Protein AF-A0A2X1PN54-F1 (afdb_monomer)

Foldseek 3Di:
DPDDDDDADPPGADEDEDAPPPCLVVVVCLLLVNDDPPDDHDDPFRDDDPDTLVPDDPVVSQLCCLQAEDEDDPCVPVVDDPVDDPVVVVVVSVVSSCPDPDPPDDDRHYRYHDYDYDD

Secondary structure (DSSP, 8-state):
---------TT---EE--STTSSHHHHHHHHTT-PPTT-----S--EETTEETTTS-HHHHHHHHHHT-----S-GGGG--TTS-HHHHHHHHHHHH-S---TT---------EEPPP-

Nearest PDB structures (foldseek):
  8wd9-assembly1_D  TM=8.994E-01  e=2.757E-04  Mycobacterium tuberculosis H37Rv
  4fwi-assembly1_B  TM=8.667E-01  e=4.413E-04  Caldanaerobacter subterraneus subsp. tengcongensis MB4
  8wda-assembly1_D  TM=8.334E-01  e=5.775E-04  Mycobacterium tuberculosis H37Rv
  7z16-assembly1_J  TM=8.033E-01  e=2.898E-03  Escherichia coli
  7z15-assembly1_K  TM=6.479E-01  e=3.662E-01  Escherichia coli

Mean predicted aligned error: 10.56 Å

pLDDT: mean 70.37, std 14.78, range [30.36, 84.94]

Organism: Haemophilus influenzae (NCBI:txid727)

Sequence (119 aa):
MDRISYQVAQGEVLGIVGESGSGKSVSSLAIMGLIDHPGRVSAESLQFENTDLLTLESKAKRQLIGADVAMIFQDPMTSLNPAYTVGFQIMEALKNSRGRHKKGEKRPHFRAFKIGRYS

Radius of gyration: 15.75 Å; Cα contacts (8 Å, |Δi|>4): 86; chains: 1; bounding box: 43×32×39 Å

Solvent-accessible surface area (backbone atoms only — not comparable to full-atom values): 8077 Å² total; per-residue (Å²): 137,83,90,84,87,85,87,79,61,92,95,59,76,66,75,56,79,58,59,86,88,71,44,66,67,58,55,54,31,45,76,70,69,65,57,59,84,92,57,81,83,84,74,98,74,52,70,57,89,97,39,60,61,80,78,47,54,72,68,60,48,52,48,47,40,44,51,45,44,57,85,73,65,96,61,64,68,82,75,55,61,87,92,52,55,69,68,57,56,53,50,52,52,52,57,69,25,54,77,69,73,57,96,83,64,75,79,70,66,73,54,70,64,54,78,57,85,57,136

Structure (mmCIF, N/CA/C/O backbone):
data_AF-A0A2X1PN54-F1
#
_entry.id   AF-A0A2X1PN54-F1
#
loop_
_atom_site.group_PDB
_atom_site.id
_atom_site.type_symbol
_atom_site.label_atom_id
_atom_site.label_alt_id
_atom_site.label_comp_id
_atom_site.label_asym_id
_atom_site.label_entity_id
_atom_site.label_seq_id
_atom_site.pdbx_PDB_ins_code
_atom_site.Cartn_x
_atom_site.Cartn_y
_atom_site.Cartn_z
_atom_site.occupancy
_atom_site.B_iso_or_equiv
_atom_site.auth_seq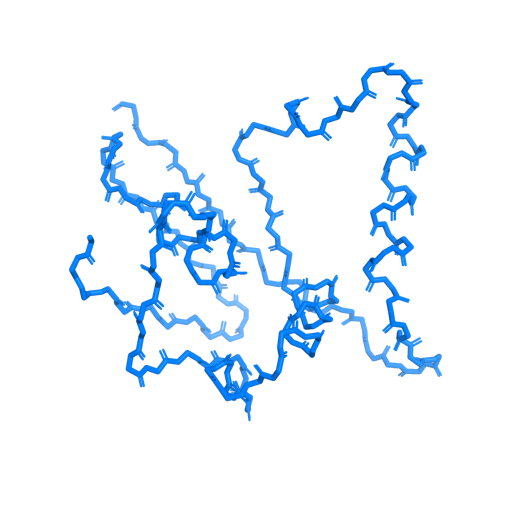_id
_atom_site.auth_comp_id
_atom_site.auth_asym_id
_atom_site.auth_atom_id
_atom_site.pdbx_PDB_model_num
ATOM 1 N N . MET A 1 1 ? 13.357 -1.944 -10.316 1.00 60.03 1 MET A N 1
ATOM 2 C CA . MET A 1 1 ? 12.713 -3.228 -9.975 1.00 60.03 1 MET A CA 1
ATOM 3 C C . MET A 1 1 ? 12.086 -3.700 -11.253 1.00 60.03 1 MET A C 1
ATOM 5 O O . MET A 1 1 ? 11.266 -2.965 -11.793 1.00 60.03 1 MET A O 1
ATOM 9 N N . ASP A 1 2 ? 12.499 -4.859 -11.746 1.00 62.50 2 ASP A N 1
ATOM 10 C CA . ASP A 1 2 ? 12.129 -5.279 -13.091 1.00 62.50 2 ASP A CA 1
ATOM 11 C C . ASP A 1 2 ? 11.075 -6.380 -12.999 1.00 62.50 2 ASP A C 1
ATOM 13 O O . ASP A 1 2 ? 11.319 -7.420 -12.397 1.00 62.50 2 ASP A O 1
ATOM 17 N N . ARG A 1 3 ? 9.902 -6.106 -13.587 1.00 65.75 3 ARG A N 1
ATOM 18 C CA . ARG A 1 3 ? 8.831 -7.063 -13.924 1.00 65.75 3 ARG A CA 1
ATOM 19 C C . ARG A 1 3 ? 8.437 -8.028 -12.796 1.00 65.75 3 ARG A C 1
ATOM 21 O O . ARG A 1 3 ? 8.874 -9.172 -12.749 1.00 65.75 3 ARG A O 1
ATOM 28 N N . ILE A 1 4 ? 7.541 -7.563 -11.926 1.00 75.88 4 ILE A N 1
ATOM 29 C CA . ILE A 1 4 ? 6.956 -8.355 -10.839 1.00 75.88 4 ILE A CA 1
ATOM 30 C C . ILE A 1 4 ? 5.444 -8.463 -11.057 1.00 75.88 4 ILE A C 1
ATOM 32 O O . ILE A 1 4 ? 4.797 -7.452 -11.324 1.00 75.88 4 ILE A O 1
ATOM 36 N N . SER A 1 5 ? 4.892 -9.666 -10.882 1.00 77.44 5 SER A N 1
ATOM 37 C CA . SER A 1 5 ? 3.456 -9.940 -10.999 1.00 77.44 5 SER A CA 1
ATOM 38 C C . SER A 1 5 ? 2.948 -10.653 -9.750 1.00 77.44 5 SER A C 1
ATOM 40 O O . SER A 1 5 ? 3.555 -11.620 -9.293 1.00 77.44 5 SER A O 1
ATOM 42 N N . TYR A 1 6 ? 1.818 -10.190 -9.215 1.00 82.69 6 TYR A N 1
ATOM 43 C CA . TYR A 1 6 ? 1.128 -10.813 -8.089 1.00 82.69 6 TYR A CA 1
ATOM 44 C C . TYR A 1 6 ? -0.354 -10.974 -8.419 1.00 82.69 6 TYR A C 1
ATOM 46 O O . TYR A 1 6 ? -0.958 -10.082 -9.013 1.00 82.69 6 TYR A O 1
ATOM 54 N N . GLN A 1 7 ? -0.948 -12.076 -7.975 1.00 82.06 7 GLN A N 1
ATOM 55 C CA . GLN A 1 7 ? -2.390 -12.285 -7.991 1.00 82.06 7 GLN A CA 1
ATOM 56 C C . GLN A 1 7 ? -2.815 -12.732 -6.596 1.00 82.06 7 GLN A C 1
ATOM 58 O O . GLN A 1 7 ? -2.156 -13.571 -5.989 1.00 82.06 7 GLN A O 1
ATOM 63 N N . VAL A 1 8 ? -3.877 -12.119 -6.075 1.00 83.06 8 VAL A N 1
ATOM 64 C CA . VAL A 1 8 ? -4.430 -12.430 -4.753 1.00 83.06 8 VAL A CA 1
ATOM 65 C C . VAL A 1 8 ? -5.939 -12.529 -4.900 1.00 83.06 8 VAL A C 1
ATOM 67 O O . VAL A 1 8 ? -6.600 -11.529 -5.214 1.00 83.06 8 VAL A O 1
ATOM 70 N N . ALA A 1 9 ? -6.477 -13.731 -4.716 1.00 81.56 9 ALA A N 1
ATOM 71 C CA . ALA A 1 9 ? -7.909 -13.969 -4.765 1.00 81.56 9 ALA A CA 1
ATOM 72 C C . ALA A 1 9 ? -8.594 -13.521 -3.464 1.00 81.56 9 ALA A C 1
ATOM 74 O O . ALA A 1 9 ? -7.970 -13.172 -2.457 1.00 81.56 9 ALA A O 1
ATOM 75 N N . GLN A 1 10 ? -9.923 -13.494 -3.490 1.00 79.94 10 GLN A N 1
ATOM 76 C CA . GLN A 1 10 ? -10.706 -13.136 -2.316 1.00 79.94 10 GLN A CA 1
ATOM 77 C C . GLN A 1 10 ? -10.476 -14.150 -1.185 1.00 79.94 10 GLN A C 1
ATOM 79 O O . GLN A 1 10 ? -10.605 -15.352 -1.385 1.00 79.94 10 GLN A O 1
ATOM 84 N N . GLY A 1 11 ? -10.174 -13.647 0.015 1.00 80.00 11 GLY A N 1
ATOM 85 C CA . GLY A 1 11 ? -9.906 -14.478 1.193 1.00 80.00 11 GLY A CA 1
ATOM 86 C C . GLY A 1 11 ? -8.471 -15.000 1.289 1.00 80.00 11 GLY A C 1
ATOM 87 O O . GLY A 1 11 ? -8.136 -15.641 2.283 1.00 80.00 11 GLY A O 1
ATOM 88 N N . GLU A 1 12 ? -7.617 -14.703 0.309 1.00 80.44 12 GLU A N 1
ATOM 89 C CA . GLU A 1 12 ? -6.212 -15.092 0.340 1.00 80.44 12 GLU A CA 1
ATOM 90 C C . GLU A 1 12 ? -5.335 -14.058 1.045 1.00 80.44 12 GLU A C 1
ATOM 92 O O . GLU A 1 12 ? -5.622 -12.858 1.082 1.00 80.44 12 GLU A O 1
ATOM 97 N N . VAL A 1 13 ? -4.217 -14.546 1.581 1.00 80.12 13 VAL A N 1
ATOM 98 C CA . VAL A 1 13 ? -3.174 -13.722 2.186 1.00 80.12 13 VAL A CA 1
ATOM 99 C C . VAL A 1 13 ? -1.885 -13.923 1.400 1.00 80.12 13 VAL A C 1
ATOM 101 O O . VAL A 1 13 ? -1.342 -15.024 1.363 1.00 80.12 13 VAL A O 1
ATOM 104 N N . LEU A 1 14 ? -1.368 -12.844 0.811 1.00 79.88 14 LEU A N 1
ATOM 105 C CA . LEU A 1 14 ? -0.056 -12.828 0.169 1.00 79.88 14 LEU A CA 1
ATOM 106 C C . LEU A 1 14 ? 1.014 -12.367 1.164 1.00 79.88 14 LEU A C 1
ATOM 108 O O . LEU A 1 14 ? 0.964 -11.244 1.670 1.00 79.88 14 LEU A O 1
ATOM 112 N N . GLY A 1 15 ? 2.004 -13.225 1.407 1.00 81.50 15 GLY A N 1
ATOM 113 C CA . GLY A 1 15 ? 3.228 -12.873 2.123 1.00 81.50 15 GLY A CA 1
ATOM 114 C C . GLY A 1 15 ? 4.386 -12.662 1.149 1.00 81.50 15 GLY A C 1
ATOM 115 O O . GLY A 1 15 ? 4.692 -13.549 0.358 1.00 81.50 15 GLY A O 1
ATOM 116 N N . ILE A 1 16 ? 5.053 -11.508 1.223 1.00 80.12 16 ILE A N 1
ATOM 117 C CA . ILE A 1 16 ? 6.262 -11.222 0.436 1.00 80.12 16 ILE A CA 1
ATOM 118 C C . ILE A 1 16 ? 7.478 -11.330 1.362 1.00 80.12 16 ILE A C 1
ATOM 120 O O . ILE A 1 16 ? 7.581 -10.592 2.345 1.00 80.12 16 ILE A O 1
ATOM 124 N N . VAL A 1 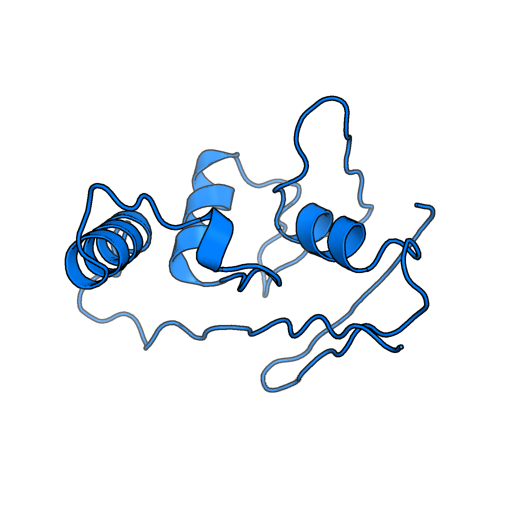17 ? 8.405 -12.233 1.036 1.00 79.00 17 VAL A N 1
ATOM 125 C CA . VAL A 1 17 ? 9.623 -12.519 1.814 1.00 79.00 17 VAL A CA 1
ATOM 126 C C . VAL A 1 17 ? 10.884 -12.331 0.968 1.00 79.00 17 VAL A C 1
ATOM 128 O O . VAL A 1 17 ? 10.830 -12.367 -0.257 1.00 79.00 17 VAL A O 1
ATOM 131 N N . GLY A 1 18 ? 12.014 -12.060 1.622 1.00 78.44 18 GLY A N 1
ATOM 132 C CA . GLY A 1 18 ? 13.307 -11.814 0.976 1.00 78.44 18 GLY A CA 1
ATOM 133 C C . GLY A 1 18 ? 14.231 -10.957 1.840 1.00 78.44 18 GLY A C 1
ATOM 134 O O . GLY A 1 18 ? 13.793 -10.397 2.850 1.00 78.44 18 GLY A O 1
ATOM 135 N N . GLU A 1 19 ? 15.479 -10.796 1.415 1.00 83.88 19 GLU A N 1
ATOM 136 C CA . GLU A 1 19 ? 16.522 -10.042 2.128 1.00 83.88 19 GLU A CA 1
ATOM 137 C C . GLU A 1 19 ? 16.217 -8.541 2.256 1.00 83.88 19 GLU A C 1
ATOM 139 O O . GLU A 1 19 ? 15.429 -7.968 1.493 1.00 83.88 19 GLU A O 1
ATOM 144 N N . SER A 1 20 ? 16.822 -7.864 3.234 1.00 80.88 20 SER A N 1
ATOM 145 C CA . SER A 1 20 ? 16.720 -6.403 3.339 1.00 80.88 20 SER A CA 1
ATOM 146 C C . SER A 1 20 ? 17.161 -5.734 2.030 1.00 80.88 20 SER A C 1
ATOM 148 O O . SER A 1 20 ? 18.136 -6.139 1.413 1.00 80.88 20 SER A O 1
ATOM 150 N N . GLY A 1 21 ? 16.411 -4.731 1.565 1.00 77.88 21 GLY A N 1
ATOM 151 C CA . GLY A 1 21 ? 16.700 -4.056 0.293 1.00 77.88 21 GLY A CA 1
ATOM 152 C C . GLY A 1 21 ? 16.200 -4.769 -0.972 1.00 77.88 21 GLY A C 1
ATOM 153 O O . GLY A 1 21 ? 16.223 -4.163 -2.038 1.00 77.88 21 GLY A O 1
ATOM 154 N N . SER A 1 22 ? 15.626 -5.976 -0.878 1.00 78.81 22 SER A N 1
ATOM 155 C CA . SER A 1 22 ? 15.134 -6.737 -2.046 1.00 78.81 22 SER A CA 1
ATOM 156 C C . SER A 1 22 ? 13.903 -6.143 -2.759 1.00 78.81 22 SER A C 1
ATOM 158 O O . SER A 1 22 ? 13.340 -6.765 -3.654 1.00 78.81 22 SER A O 1
ATOM 160 N N . GLY A 1 23 ? 13.432 -4.963 -2.344 1.00 80.06 23 GLY A N 1
ATOM 161 C CA . GLY A 1 23 ? 12.324 -4.269 -3.004 1.00 80.06 23 GLY A CA 1
ATOM 162 C C . GLY A 1 23 ? 10.916 -4.609 -2.512 1.00 80.06 23 GLY A C 1
ATOM 163 O O . GLY A 1 23 ? 9.972 -4.065 -3.065 1.00 80.06 23 GLY A O 1
ATOM 164 N N . LYS A 1 24 ? 10.738 -5.416 -1.454 1.00 83.69 24 LYS A N 1
ATOM 165 C CA . LYS A 1 24 ? 9.405 -5.803 -0.918 1.00 83.69 24 LYS A CA 1
ATOM 166 C C . LYS A 1 24 ? 8.508 -4.612 -0.564 1.00 83.69 24 LYS A C 1
ATOM 168 O O . LYS A 1 24 ? 7.334 -4.563 -0.923 1.00 83.69 24 LYS A O 1
ATOM 173 N N . SER A 1 25 ? 9.065 -3.643 0.166 1.00 80.44 25 SER A N 1
ATOM 174 C CA . SER A 1 25 ? 8.325 -2.438 0.551 1.00 80.44 25 SER A CA 1
ATOM 175 C C . SER A 1 25 ? 8.063 -1.555 -0.666 1.00 80.44 25 SER A C 1
ATOM 177 O O . SER A 1 25 ? 6.964 -1.039 -0.818 1.00 80.44 25 SER A O 1
ATOM 179 N N . VAL A 1 26 ? 9.042 -1.442 -1.568 1.00 83.31 26 VAL A N 1
ATOM 180 C CA . VAL A 1 26 ? 8.928 -0.646 -2.798 1.00 83.31 26 VAL A CA 1
ATOM 181 C C . VAL A 1 26 ? 7.856 -1.218 -3.730 1.00 83.31 26 VAL A C 1
ATOM 183 O O . VAL A 1 26 ? 7.046 -0.453 -4.242 1.00 83.31 26 VAL A O 1
ATOM 186 N N . SER A 1 27 ? 7.785 -2.540 -3.912 1.00 82.19 27 SER A N 1
ATOM 187 C CA . SER A 1 27 ? 6.747 -3.176 -4.735 1.00 82.19 27 SER A CA 1
ATOM 188 C C . SER A 1 27 ? 5.353 -2.974 -4.141 1.00 82.19 27 SER A C 1
ATOM 190 O O . SER A 1 27 ? 4.418 -2.644 -4.865 1.00 82.19 27 SER A O 1
ATOM 192 N N . SER A 1 28 ? 5.224 -3.070 -2.816 1.00 80.06 28 SER A N 1
ATOM 193 C CA . SER A 1 28 ? 3.955 -2.825 -2.120 1.00 80.06 28 SER A CA 1
ATOM 194 C C . SER A 1 28 ? 3.496 -1.367 -2.256 1.00 80.06 28 SER A C 1
ATOM 196 O O . SER A 1 28 ? 2.343 -1.111 -2.596 1.00 80.06 28 SER A O 1
ATOM 198 N N . LEU A 1 29 ? 4.401 -0.401 -2.060 1.00 80.69 29 LEU A N 1
ATOM 199 C CA . LEU A 1 29 ? 4.114 1.027 -2.253 1.00 80.69 29 LEU A CA 1
ATOM 200 C C . LEU A 1 29 ? 3.748 1.348 -3.706 1.00 80.69 29 LEU A C 1
ATOM 202 O O . LEU A 1 29 ? 2.859 2.161 -3.948 1.00 80.69 29 LEU A O 1
ATOM 206 N N . ALA A 1 30 ? 4.403 0.695 -4.670 1.00 81.25 30 ALA A N 1
ATOM 207 C CA . ALA A 1 30 ? 4.113 0.861 -6.089 1.00 81.25 30 ALA A CA 1
ATOM 208 C C . ALA A 1 30 ? 2.689 0.406 -6.443 1.00 81.25 30 ALA A C 1
ATOM 210 O O . ALA A 1 30 ? 1.969 1.144 -7.115 1.00 81.25 30 ALA A O 1
ATOM 211 N N . ILE A 1 31 ? 2.253 -0.749 -5.925 1.00 78.44 31 ILE A N 1
ATOM 212 C CA . ILE A 1 31 ? 0.873 -1.245 -6.078 1.00 78.44 31 ILE A CA 1
ATOM 213 C C . ILE A 1 31 ? -0.129 -0.251 -5.478 1.00 78.44 31 ILE A C 1
ATOM 215 O O . ILE A 1 31 ? -1.143 0.063 -6.100 1.00 78.44 31 ILE A O 1
ATOM 219 N N . MET A 1 32 ? 0.189 0.304 -4.305 1.00 76.88 32 MET A N 1
ATOM 220 C CA . MET A 1 32 ? -0.650 1.298 -3.626 1.00 76.88 32 MET A CA 1
ATOM 221 C C . MET A 1 32 ? -0.596 2.693 -4.269 1.00 76.88 32 MET A C 1
ATOM 223 O O . MET A 1 32 ? -1.317 3.588 -3.843 1.00 76.88 32 MET A O 1
ATOM 227 N N . GLY A 1 33 ? 0.244 2.924 -5.283 1.00 76.00 33 GLY A N 1
ATOM 228 C CA . GLY A 1 33 ? 0.420 4.253 -5.877 1.00 76.00 33 GLY A CA 1
ATOM 229 C C . GLY A 1 33 ? 0.996 5.293 -4.908 1.00 76.00 33 GLY A C 1
ATOM 230 O O . GLY A 1 33 ? 0.695 6.474 -5.046 1.00 76.00 33 GLY A O 1
ATOM 231 N N . LEU A 1 34 ? 1.800 4.854 -3.935 1.00 76.94 34 LEU A N 1
ATOM 232 C CA . LEU A 1 34 ? 2.405 5.677 -2.877 1.00 76.94 34 LEU A CA 1
ATOM 233 C C . LEU A 1 34 ? 3.907 5.924 -3.098 1.00 76.94 34 LEU A C 1
ATOM 235 O O . LEU A 1 34 ? 4.636 6.229 -2.161 1.00 76.94 34 LEU A O 1
ATOM 239 N N . ILE A 1 35 ? 4.401 5.724 -4.321 1.00 78.31 35 ILE A N 1
ATOM 240 C CA . ILE A 1 35 ? 5.790 6.031 -4.668 1.00 78.31 35 ILE A CA 1
ATOM 241 C C . ILE A 1 35 ? 5.909 7.531 -4.940 1.00 78.31 35 ILE A C 1
ATOM 243 O O . ILE A 1 35 ? 5.319 8.036 -5.894 1.00 78.31 35 ILE A O 1
ATOM 247 N N . ASP A 1 36 ? 6.697 8.217 -4.113 1.00 72.38 36 ASP A N 1
ATOM 248 C CA . ASP A 1 36 ? 7.004 9.637 -4.278 1.00 72.38 36 ASP A CA 1
ATOM 249 C C . ASP A 1 36 ? 8.022 9.888 -5.404 1.00 72.38 36 ASP A C 1
ATOM 251 O O . ASP A 1 36 ? 8.823 9.026 -5.783 1.00 72.38 36 ASP A O 1
ATOM 255 N N . HIS A 1 37 ? 8.013 11.113 -5.933 1.00 64.50 37 HIS A N 1
ATOM 256 C CA . HIS A 1 37 ? 8.996 11.581 -6.910 1.00 64.50 37 HIS A CA 1
ATOM 257 C C . HIS A 1 37 ? 10.429 11.497 -6.335 1.00 64.50 37 HIS A C 1
ATOM 259 O O . HIS A 1 37 ? 10.621 11.845 -5.170 1.00 64.50 37 HIS A O 1
ATOM 265 N N . PRO A 1 38 ? 11.456 11.078 -7.110 1.00 73.00 38 PRO A N 1
ATOM 266 C CA . PRO A 1 38 ? 11.483 10.829 -8.559 1.00 73.00 38 PRO A CA 1
ATOM 267 C C . PRO A 1 38 ? 11.043 9.424 -8.999 1.00 73.00 38 PRO A C 1
ATOM 269 O O . PRO A 1 38 ? 11.175 9.091 -10.180 1.00 73.00 38 PRO A O 1
ATOM 272 N N . GLY A 1 39 ? 10.530 8.593 -8.090 1.00 73.94 39 GLY A N 1
ATOM 273 C CA . GLY A 1 39 ? 10.087 7.243 -8.417 1.00 73.94 39 GLY A CA 1
ATOM 274 C C . GLY A 1 39 ? 8.960 7.238 -9.454 1.00 73.94 39 GLY A C 1
ATOM 275 O O . GLY A 1 39 ? 8.040 8.054 -9.411 1.00 73.94 39 GLY A O 1
ATOM 276 N N . ARG A 1 40 ? 9.037 6.314 -10.417 1.00 75.62 40 ARG A N 1
ATOM 277 C CA . ARG A 1 40 ? 7.996 6.084 -11.426 1.00 75.62 40 ARG A CA 1
ATOM 278 C C . ARG A 1 40 ? 7.557 4.632 -11.372 1.00 75.62 40 ARG A C 1
ATOM 280 O O . ARG A 1 40 ? 8.390 3.735 -11.270 1.00 75.62 40 ARG A O 1
ATOM 287 N N . VAL A 1 41 ? 6.250 4.421 -11.464 1.00 75.06 41 VAL A N 1
ATOM 288 C CA . VAL A 1 41 ? 5.634 3.095 -11.507 1.00 75.06 41 VAL A CA 1
ATOM 289 C C . VAL A 1 41 ? 4.971 2.935 -12.865 1.00 75.06 41 VAL A C 1
ATOM 291 O O . VAL A 1 41 ? 4.130 3.749 -13.240 1.00 75.06 41 VAL A O 1
ATOM 294 N N . SER A 1 42 ? 5.348 1.890 -13.591 1.00 78.31 42 SER A N 1
ATOM 295 C CA . SER A 1 42 ? 4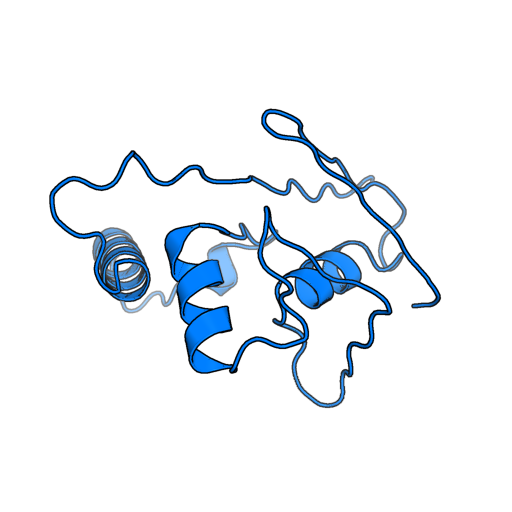.647 1.418 -14.781 1.00 78.31 42 SER A CA 1
ATOM 296 C C . SER A 1 42 ? 4.221 -0.028 -14.561 1.00 78.31 42 SER A C 1
ATOM 298 O O . SER A 1 42 ? 4.927 -0.805 -13.917 1.00 78.31 42 SER A O 1
ATOM 300 N N . ALA A 1 43 ? 3.053 -0.382 -15.080 1.00 76.81 43 ALA A N 1
ATOM 301 C CA . ALA A 1 43 ? 2.554 -1.746 -15.081 1.00 76.81 43 ALA A CA 1
ATOM 302 C C . ALA A 1 43 ? 1.815 -2.002 -16.394 1.00 76.81 43 ALA A C 1
ATOM 304 O O . ALA A 1 43 ? 1.208 -1.088 -16.949 1.00 76.81 43 ALA A O 1
ATOM 305 N N . GLU A 1 44 ? 1.875 -3.240 -16.876 1.00 79.62 44 GLU A N 1
ATOM 306 C CA . GLU A 1 44 ? 1.088 -3.685 -18.033 1.00 79.62 44 GLU A CA 1
ATOM 307 C C . GLU A 1 44 ? -0.385 -3.896 -17.656 1.00 79.62 44 GLU A C 1
ATOM 309 O O . GLU A 1 44 ? -1.273 -3.707 -18.479 1.00 79.62 44 GLU A O 1
ATOM 314 N N . SER A 1 45 ? -0.650 -4.262 -16.398 1.00 78.50 45 SER A N 1
ATOM 315 C CA . SER A 1 45 ? -1.990 -4.429 -15.840 1.00 78.50 45 SER A CA 1
ATOM 316 C C . SER A 1 45 ? -1.962 -4.161 -14.337 1.00 78.50 45 SER A C 1
ATOM 318 O O . SER A 1 45 ? -1.041 -4.593 -13.640 1.00 78.50 45 SER A O 1
ATOM 320 N N . LEU A 1 46 ? -2.968 -3.446 -13.832 1.00 82.19 46 LEU A N 1
ATOM 321 C CA . LEU A 1 46 ? -3.184 -3.248 -12.401 1.00 82.19 46 LEU A CA 1
ATOM 322 C C . LEU A 1 46 ? -4.687 -3.231 -12.130 1.00 82.19 46 LEU A C 1
ATOM 324 O O . LEU A 1 46 ? -5.340 -2.204 -12.276 1.00 82.19 46 LEU A O 1
ATOM 328 N N . GLN A 1 47 ? -5.234 -4.376 -11.734 1.00 83.88 47 GLN A N 1
ATOM 329 C CA . GLN A 1 47 ? -6.671 -4.539 -11.536 1.00 83.88 47 GLN A CA 1
ATOM 330 C C . GLN A 1 47 ? -7.000 -4.789 -10.068 1.00 83.88 47 GLN A C 1
ATOM 332 O O . GLN A 1 47 ? -6.318 -5.549 -9.376 1.00 83.88 47 GLN A O 1
ATOM 337 N N . PHE A 1 48 ? -8.076 -4.163 -9.607 1.00 82.31 48 PHE A N 1
ATOM 338 C CA . PHE A 1 48 ? -8.707 -4.471 -8.334 1.00 82.31 48 PHE A CA 1
ATOM 339 C C . PHE A 1 48 ? -10.165 -4.828 -8.600 1.00 82.31 48 PHE A C 1
ATOM 341 O O . PHE A 1 48 ? -10.954 -3.988 -9.035 1.00 82.31 48 PHE A O 1
ATOM 348 N N . GLU A 1 49 ? -10.503 -6.096 -8.366 1.00 81.56 49 GLU A N 1
ATOM 349 C CA . GLU A 1 49 ? -11.799 -6.664 -8.752 1.00 81.56 49 GLU A CA 1
ATOM 350 C C . GLU A 1 49 ? -12.062 -6.437 -10.246 1.00 81.56 49 GLU A C 1
ATOM 352 O O . GLU A 1 49 ? -11.241 -6.834 -11.065 1.00 81.56 49 GLU A O 1
ATOM 357 N N . ASN A 1 50 ? -13.165 -5.781 -10.606 1.00 82.44 50 ASN A N 1
ATOM 358 C CA . ASN A 1 50 ? -13.518 -5.485 -11.997 1.00 82.44 50 ASN A CA 1
ATOM 359 C C . ASN A 1 50 ? -13.060 -4.084 -12.446 1.00 82.44 50 ASN A C 1
ATOM 361 O O . ASN A 1 50 ? -13.593 -3.548 -13.417 1.00 82.44 50 ASN A O 1
ATOM 365 N N . THR A 1 51 ? -12.123 -3.463 -11.722 1.00 80.56 51 THR A N 1
ATOM 366 C CA . THR A 1 51 ? -11.671 -2.089 -11.981 1.00 80.56 51 THR A CA 1
ATOM 367 C C . THR A 1 51 ? -10.205 -2.061 -12.391 1.00 80.56 51 THR A C 1
ATOM 369 O O . THR A 1 51 ? -9.339 -2.515 -11.642 1.00 80.56 51 THR A O 1
ATOM 372 N N . ASP A 1 52 ? -9.916 -1.474 -13.553 1.00 84.38 52 ASP A N 1
ATOM 373 C CA . ASP A 1 52 ? -8.549 -1.189 -13.992 1.00 84.38 52 ASP A CA 1
ATOM 374 C C . ASP A 1 52 ? -8.041 0.115 -13.358 1.00 84.38 52 ASP A C 1
ATOM 376 O O . ASP A 1 52 ? -8.478 1.217 -13.697 1.00 84.38 52 ASP A O 1
ATOM 380 N N . LEU A 1 53 ? -7.086 -0.011 -12.437 1.00 80.88 53 LEU A N 1
ATOM 381 C CA . LEU A 1 53 ? -6.506 1.098 -11.686 1.00 80.88 53 LEU A CA 1
ATOM 382 C C . LEU A 1 53 ? -5.527 1.952 -12.508 1.00 80.88 53 LEU A C 1
ATOM 384 O O . LEU A 1 53 ? -5.128 3.016 -12.024 1.00 80.88 53 LEU A O 1
ATOM 388 N N . LEU A 1 54 ? -5.111 1.512 -13.702 1.00 79.00 54 LEU A N 1
ATOM 389 C CA . LEU A 1 54 ? -4.259 2.305 -14.602 1.00 79.00 54 LEU A CA 1
ATOM 390 C C . LEU A 1 54 ? -5.043 3.412 -15.306 1.00 79.00 54 LEU A C 1
ATOM 392 O O . LEU A 1 54 ? -4.479 4.456 -15.626 1.00 79.00 54 LEU A O 1
ATOM 396 N N . THR A 1 55 ? -6.337 3.186 -15.525 1.00 81.88 55 THR A N 1
ATOM 397 C CA . THR A 1 55 ? -7.223 4.118 -16.238 1.00 81.88 55 THR A CA 1
ATOM 398 C C . THR A 1 55 ? -7.981 5.062 -15.305 1.00 81.88 55 THR A C 1
ATOM 400 O O . THR A 1 55 ? -8.562 6.046 -15.760 1.00 81.88 55 THR A O 1
ATOM 403 N N . LEU A 1 56 ? -7.968 4.795 -13.995 1.00 82.50 56 LEU A N 1
ATOM 404 C CA . LEU A 1 56 ? -8.640 5.636 -13.011 1.00 82.50 56 LEU A CA 1
ATOM 405 C C . LEU A 1 56 ? -7.953 6.993 -12.850 1.00 82.50 56 LEU A C 1
ATOM 407 O O . LEU A 1 56 ? -6.743 7.088 -12.643 1.00 82.50 56 LEU A O 1
ATOM 411 N N . GLU A 1 57 ? -8.765 8.047 -12.791 1.00 84.38 57 GLU A N 1
ATOM 412 C CA . GLU A 1 57 ? -8.300 9.359 -12.351 1.00 84.38 57 GLU A CA 1
ATOM 413 C C . GLU A 1 57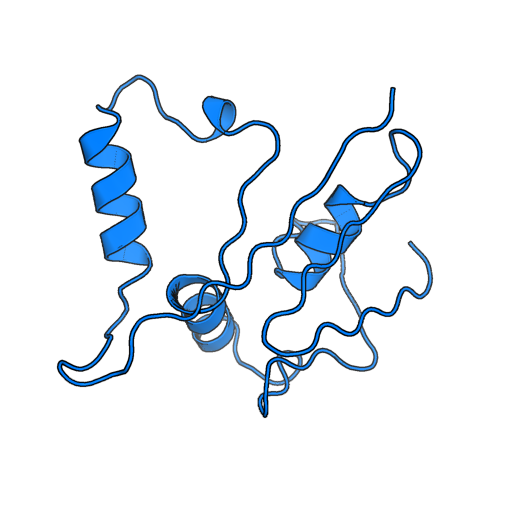 ? -7.748 9.303 -10.918 1.00 84.38 57 GLU A C 1
ATOM 415 O O . GLU A 1 57 ? -8.280 8.610 -10.042 1.00 84.38 57 GLU A O 1
ATOM 420 N N . SER A 1 58 ? -6.730 10.121 -10.633 1.00 80.19 58 SER A N 1
ATOM 421 C CA . SER A 1 58 ? -6.036 10.159 -9.336 1.00 80.19 58 SER A CA 1
ATOM 422 C C . SER A 1 58 ? -6.980 10.304 -8.136 1.00 80.19 58 SER A C 1
ATOM 424 O O . SER A 1 58 ? -6.738 9.729 -7.074 1.00 80.19 58 SER A O 1
ATOM 426 N N . LYS A 1 59 ? -8.084 11.047 -8.295 1.00 81.06 59 LYS A N 1
ATOM 427 C CA . LYS A 1 59 ? -9.097 11.227 -7.247 1.00 81.06 59 LYS A CA 1
ATOM 428 C C . LYS A 1 59 ? -9.869 9.937 -6.959 1.00 81.06 59 LYS A C 1
ATOM 430 O O . LYS A 1 59 ? -10.033 9.594 -5.790 1.00 81.06 59 LYS A O 1
ATOM 435 N N . ALA A 1 60 ? -10.319 9.232 -7.997 1.00 80.81 60 ALA A N 1
ATOM 436 C CA . ALA A 1 60 ? -11.037 7.964 -7.864 1.00 80.81 60 ALA A CA 1
ATOM 437 C C . ALA A 1 60 ? -10.121 6.876 -7.287 1.00 80.81 60 ALA A C 1
ATOM 439 O O . ALA A 1 60 ? -10.505 6.164 -6.361 1.00 80.81 60 ALA A O 1
ATOM 440 N N . LYS A 1 61 ? -8.863 6.830 -7.742 1.00 78.44 61 LYS A N 1
ATOM 441 C CA . LYS A 1 61 ? -7.842 5.927 -7.198 1.00 78.44 61 LYS A CA 1
ATOM 442 C C . LYS A 1 61 ? -7.600 6.164 -5.703 1.00 78.44 61 LYS A C 1
ATOM 444 O O . LYS A 1 61 ? -7.594 5.216 -4.921 1.00 78.44 61 LYS A O 1
ATOM 449 N N . ARG A 1 62 ? -7.469 7.428 -5.280 1.00 77.12 62 ARG A N 1
ATOM 450 C CA . ARG A 1 62 ? -7.315 7.789 -3.859 1.00 77.12 62 ARG A CA 1
ATOM 451 C C . ARG A 1 62 ? -8.534 7.400 -3.019 1.00 77.12 62 ARG A C 1
ATOM 453 O O . ARG A 1 62 ? -8.360 7.010 -1.870 1.00 77.12 62 ARG A O 1
ATOM 460 N N . GLN A 1 63 ? -9.74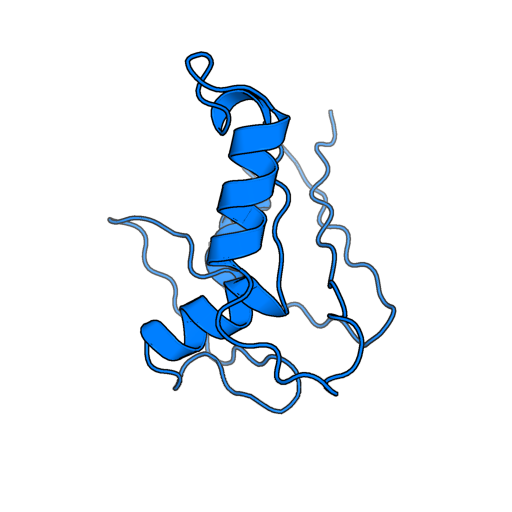5 7.501 -3.568 1.00 79.75 63 GLN A N 1
ATOM 461 C CA . GLN A 1 63 ? -10.966 7.066 -2.881 1.00 79.75 63 GLN A CA 1
ATOM 462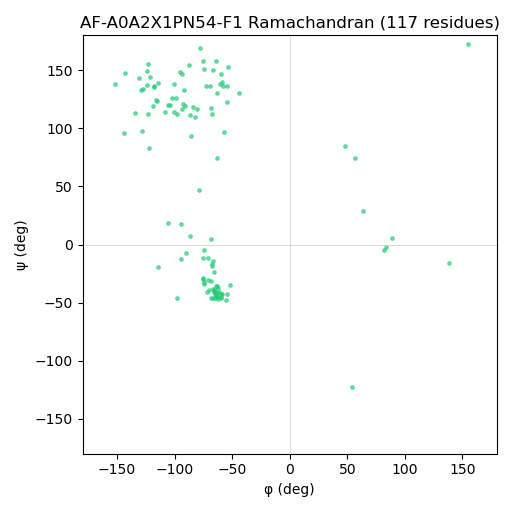 C C . GLN A 1 63 ? -10.999 5.548 -2.688 1.00 79.75 63 GLN A C 1
ATOM 464 O O . GLN A 1 63 ? -11.248 5.101 -1.573 1.00 79.75 63 GLN A O 1
ATOM 469 N N . LEU A 1 64 ? -10.673 4.778 -3.730 1.00 80.06 64 LEU A N 1
ATOM 470 C CA . LEU A 1 64 ? -10.602 3.315 -3.666 1.00 80.06 64 LEU A CA 1
ATOM 471 C C . LEU A 1 64 ? -9.580 2.843 -2.622 1.00 80.06 64 LEU A C 1
ATOM 473 O O . LEU A 1 64 ? -9.883 1.988 -1.796 1.00 80.06 64 LEU A O 1
ATOM 477 N N . ILE A 1 65 ? -8.392 3.453 -2.598 1.00 78.19 65 ILE A N 1
ATOM 478 C CA . ILE A 1 65 ? -7.370 3.144 -1.587 1.00 78.19 65 ILE A CA 1
ATOM 479 C C . ILE A 1 65 ? -7.830 3.584 -0.188 1.00 78.19 65 ILE A C 1
ATOM 481 O O . ILE A 1 65 ? -7.634 2.880 0.792 1.00 78.19 65 ILE A O 1
ATOM 485 N N . GLY A 1 66 ? -8.504 4.724 -0.058 1.00 73.00 66 GLY A N 1
ATOM 486 C CA . GLY A 1 66 ? -9.027 5.162 1.237 1.00 73.00 66 GLY A CA 1
ATOM 487 C C . GLY A 1 66 ? -10.096 4.232 1.820 1.00 73.00 66 GLY A C 1
ATOM 488 O O . GLY A 1 66 ? -10.134 4.066 3.037 1.00 73.00 66 GLY A O 1
ATOM 489 N N . ALA A 1 67 ? -10.951 3.646 0.980 1.00 74.50 67 ALA A N 1
ATOM 490 C CA . ALA A 1 67 ? -12.132 2.898 1.413 1.00 74.50 67 ALA A CA 1
ATOM 491 C C . ALA A 1 67 ? -11.925 1.374 1.461 1.00 74.50 67 ALA A C 1
ATOM 493 O O . ALA A 1 67 ? -12.284 0.745 2.458 1.00 74.50 67 ALA A O 1
ATOM 494 N N . ASP A 1 68 ? -11.326 0.795 0.416 1.00 73.31 68 ASP A N 1
ATOM 495 C CA . ASP A 1 68 ? -11.331 -0.656 0.179 1.00 73.31 68 ASP A CA 1
ATOM 496 C C . ASP A 1 68 ? -9.937 -1.296 0.283 1.00 73.31 68 ASP A C 1
ATOM 498 O O . ASP A 1 68 ? -9.813 -2.505 0.501 1.00 73.31 68 ASP A O 1
ATOM 502 N N . VAL A 1 69 ? -8.865 -0.501 0.172 1.00 75.31 69 VAL A N 1
ATOM 503 C CA . VAL A 1 69 ? -7.482 -1.006 0.175 1.00 75.31 69 VAL A CA 1
ATOM 504 C C . VAL A 1 69 ? -6.614 -0.275 1.197 1.00 75.31 69 VAL A C 1
ATOM 506 O O . VAL A 1 69 ? -6.034 0.763 0.916 1.00 75.31 69 VAL A O 1
ATOM 509 N N . ALA A 1 70 ? -6.434 -0.859 2.380 1.00 72.62 70 ALA A N 1
ATOM 510 C CA . ALA A 1 70 ? -5.590 -0.273 3.421 1.00 72.62 70 ALA A CA 1
ATOM 511 C C . ALA A 1 70 ? -4.155 -0.829 3.406 1.00 72.62 70 ALA A C 1
ATOM 513 O O . ALA A 1 70 ? -3.922 -2.006 3.127 1.00 72.62 70 ALA A O 1
ATOM 514 N N . MET A 1 71 ? -3.192 0.008 3.798 1.00 74.19 71 MET A N 1
ATOM 515 C CA . MET A 1 71 ? -1.805 -0.393 4.043 1.00 74.19 71 MET A CA 1
ATOM 516 C C . MET A 1 71 ? -1.434 -0.150 5.508 1.00 74.19 71 MET A C 1
ATOM 518 O O . MET A 1 71 ? -1.733 0.905 6.064 1.00 74.19 71 MET A O 1
ATOM 522 N N . ILE A 1 72 ? -0.753 -1.120 6.122 1.00 72.06 72 ILE A N 1
ATOM 523 C CA . ILE A 1 72 ? -0.142 -0.982 7.449 1.00 72.06 72 ILE A CA 1
ATOM 524 C C . ILE A 1 72 ? 1.373 -0.930 7.247 1.00 72.06 72 ILE A C 1
ATOM 526 O O . ILE A 1 72 ? 1.976 -1.897 6.782 1.00 72.06 72 ILE A O 1
ATOM 530 N N . PHE A 1 73 ? 1.987 0.210 7.560 1.00 67.94 73 PHE A N 1
ATOM 531 C CA . PHE A 1 73 ? 3.428 0.405 7.400 1.00 67.94 73 PHE A CA 1
ATOM 532 C C . PHE A 1 73 ? 4.219 -0.330 8.489 1.00 67.94 73 PHE A C 1
ATOM 534 O O . PHE A 1 73 ? 3.737 -0.522 9.603 1.00 67.94 73 PHE A O 1
ATOM 541 N N . GLN A 1 74 ? 5.453 -0.735 8.163 1.00 63.16 74 GLN A N 1
ATOM 542 C CA . GLN A 1 74 ? 6.323 -1.476 9.088 1.00 63.16 74 GLN A CA 1
ATOM 543 C C . GLN A 1 74 ? 6.752 -0.659 10.318 1.00 63.16 74 GLN A C 1
ATOM 545 O O . GLN A 1 74 ? 7.066 -1.257 11.342 1.00 63.16 74 GLN A O 1
ATOM 550 N N . ASP A 1 75 ? 6.749 0.675 10.229 1.00 66.00 75 ASP A N 1
ATOM 551 C CA . ASP A 1 75 ? 7.027 1.574 11.352 1.00 66.00 75 ASP A CA 1
ATOM 552 C C . ASP A 1 75 ? 5.840 2.530 11.578 1.00 66.00 75 ASP A C 1
ATOM 554 O O . ASP A 1 75 ? 5.833 3.659 11.077 1.00 66.00 75 ASP A O 1
ATOM 558 N N . PRO A 1 76 ? 4.801 2.090 12.307 1.00 54.75 76 PRO A N 1
ATOM 559 C CA . PRO A 1 76 ? 3.618 2.909 12.552 1.00 54.75 76 PRO A CA 1
ATOM 560 C C . PRO A 1 76 ? 3.913 4.126 13.442 1.00 54.75 76 PRO A C 1
ATOM 562 O O . PRO A 1 76 ? 3.117 5.065 13.464 1.00 54.75 76 PRO A O 1
ATOM 565 N N . MET A 1 77 ? 5.043 4.139 14.160 1.00 55.19 77 MET A N 1
ATOM 566 C CA . MET A 1 77 ? 5.381 5.205 15.107 1.00 55.19 77 MET A CA 1
ATOM 567 C C . MET A 1 77 ? 5.805 6.487 14.395 1.00 55.19 77 MET A C 1
ATOM 569 O O . MET A 1 77 ? 5.488 7.575 14.865 1.00 55.19 77 MET A O 1
ATOM 573 N N . THR A 1 78 ? 6.439 6.372 13.226 1.00 59.12 78 THR A N 1
ATOM 574 C CA . THR A 1 78 ? 6.808 7.536 12.395 1.00 59.12 78 THR A CA 1
ATOM 575 C C . THR A 1 78 ? 5.608 8.272 11.797 1.00 59.12 78 THR A C 1
ATOM 577 O O . THR A 1 78 ? 5.729 9.423 11.389 1.00 59.12 78 THR A O 1
ATOM 580 N N . SER A 1 79 ? 4.441 7.625 11.753 1.00 61.75 79 SER A N 1
ATOM 581 C CA . SER A 1 79 ? 3.210 8.193 11.188 1.00 61.75 79 SER A CA 1
ATOM 582 C C . SER A 1 79 ? 2.367 8.952 12.219 1.00 61.75 79 SER A C 1
ATOM 584 O O . SER A 1 79 ? 1.371 9.574 11.850 1.00 61.75 79 SER A O 1
ATOM 586 N N . LEU A 1 80 ? 2.734 8.888 13.506 1.00 65.75 80 LEU A N 1
ATOM 587 C CA . LEU A 1 80 ? 2.006 9.533 14.594 1.00 65.75 80 LEU A CA 1
ATOM 588 C C . LEU A 1 80 ? 2.671 10.855 14.974 1.00 65.75 80 LEU A C 1
ATOM 590 O O . LEU A 1 80 ? 3.849 10.906 15.320 1.00 65.75 80 LEU A O 1
ATOM 594 N N . ASN A 1 81 ? 1.892 11.931 14.970 1.00 72.94 81 ASN A N 1
ATOM 595 C CA . ASN A 1 81 ? 2.332 13.214 15.493 1.00 72.94 81 ASN A CA 1
ATOM 596 C C . ASN A 1 81 ? 2.118 13.238 17.023 1.00 72.94 81 ASN A C 1
ATOM 598 O O . ASN A 1 81 ? 0.969 13.149 17.470 1.00 72.94 81 ASN A O 1
ATOM 602 N N . PRO A 1 82 ? 3.185 13.375 17.837 1.00 75.19 82 PRO A N 1
ATOM 603 C CA . PRO A 1 82 ? 3.092 13.332 19.299 1.00 75.19 82 PRO A CA 1
ATOM 604 C C . PRO A 1 82 ? 2.311 14.510 19.898 1.00 75.19 82 PRO A C 1
ATOM 606 O O . PRO A 1 82 ? 1.912 14.446 21.057 1.00 75.19 82 PRO A O 1
ATOM 609 N N . ALA A 1 83 ? 2.048 15.566 19.121 1.00 83.62 83 ALA A N 1
ATOM 610 C CA . ALA A 1 83 ? 1.208 16.686 19.537 1.00 83.62 83 ALA A CA 1
ATOM 611 C C . ALA A 1 83 ? -0.292 16.333 19.629 1.00 83.62 83 ALA A C 1
ATOM 613 O O . ALA A 1 83 ? -1.066 17.122 20.171 1.00 83.62 83 ALA A O 1
ATOM 614 N N . TYR A 1 84 ? -0.721 15.171 19.117 1.00 81.31 84 TYR A N 1
ATOM 615 C CA . TYR A 1 84 ? -2.122 14.744 19.123 1.00 81.31 84 TYR A CA 1
ATOM 616 C C . TYR A 1 84 ? -2.316 13.390 19.806 1.00 81.31 84 TYR A C 1
ATOM 618 O O . TYR A 1 84 ? -1.477 12.494 19.731 1.00 81.31 84 TYR A O 1
ATOM 626 N N . THR A 1 85 ? -3.486 13.189 20.416 1.00 84.94 85 THR A N 1
ATOM 627 C CA . THR A 1 85 ? -3.835 11.893 21.009 1.00 84.94 85 THR A CA 1
ATOM 628 C C . THR A 1 85 ? -3.991 10.815 19.936 1.00 84.94 85 THR A C 1
ATOM 630 O O . THR A 1 85 ? -4.428 11.083 18.814 1.00 84.94 85 THR A O 1
ATOM 633 N N . VAL A 1 86 ? -3.693 9.563 20.295 1.00 79.81 86 VAL A N 1
ATOM 634 C CA . VAL A 1 86 ? -3.894 8.400 19.412 1.00 79.81 86 VAL A CA 1
ATOM 635 C C . VAL A 1 86 ? -5.342 8.335 18.911 1.00 79.81 86 VAL A C 1
ATOM 637 O O . VAL A 1 86 ? -5.582 8.133 17.725 1.00 79.81 86 VAL A O 1
ATOM 640 N N . GLY A 1 87 ? -6.318 8.588 19.793 1.00 81.12 87 GLY A N 1
ATOM 641 C CA . GLY A 1 87 ? -7.737 8.595 19.431 1.00 81.12 87 GLY A CA 1
ATOM 642 C C . GLY A 1 87 ? -8.092 9.653 18.383 1.00 81.12 87 GLY A C 1
ATOM 643 O O . GLY A 1 87 ? -8.832 9.357 17.447 1.00 81.12 87 GLY A O 1
ATOM 644 N N . PHE A 1 88 ? -7.533 10.862 18.492 1.00 83.00 88 PHE A N 1
ATOM 645 C CA . PHE A 1 88 ? -7.730 11.914 17.493 1.00 83.00 88 PHE A CA 1
ATOM 646 C C . PHE A 1 88 ? -7.181 11.500 16.123 1.00 83.00 88 PHE A C 1
ATOM 648 O O . PHE A 1 88 ? -7.884 11.602 15.121 1.00 83.00 88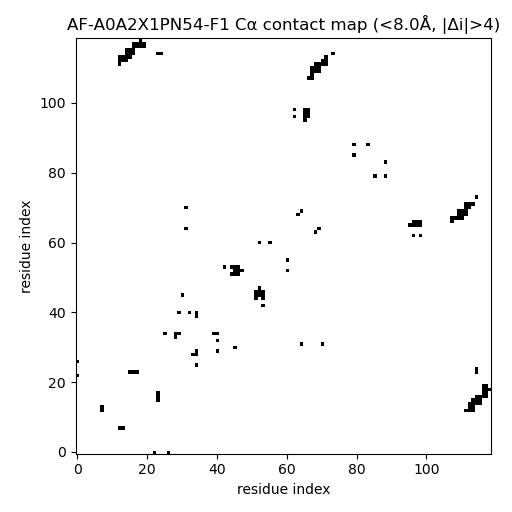 PHE A O 1
ATOM 655 N N . GLN A 1 89 ? -5.963 10.960 16.088 1.00 79.69 89 GLN A N 1
ATOM 656 C CA . GLN A 1 89 ? -5.304 10.558 14.843 1.00 79.69 89 GLN A CA 1
ATOM 657 C C . GLN A 1 89 ? -6.030 9.389 14.155 1.00 79.69 89 GLN A C 1
ATOM 659 O O . GLN A 1 89 ? -6.228 9.415 12.939 1.00 79.69 89 GLN A O 1
ATOM 664 N N . ILE A 1 90 ? -6.526 8.412 14.927 1.00 78.56 90 ILE A N 1
ATOM 665 C CA . ILE A 1 90 ? -7.376 7.327 14.408 1.00 78.56 90 ILE A CA 1
ATOM 666 C C . ILE A 1 90 ? -8.693 7.883 13.847 1.00 78.56 90 ILE A C 1
ATOM 668 O O . ILE A 1 90 ? -9.114 7.489 12.759 1.00 78.56 90 ILE A O 1
ATOM 672 N N . MET A 1 91 ? -9.354 8.805 14.557 1.00 80.88 91 MET A N 1
ATOM 673 C CA . MET A 1 91 ? -10.602 9.408 14.077 1.00 80.88 91 MET A CA 1
ATOM 674 C C . MET A 1 91 ? -10.409 10.205 12.784 1.00 80.88 91 MET A C 1
ATOM 676 O O . MET A 1 91 ? -11.245 10.099 11.889 1.00 80.88 91 MET A O 1
ATOM 680 N N . GLU A 1 92 ? -9.327 10.972 12.658 1.00 78.44 92 GLU A N 1
ATOM 681 C CA . GLU A 1 92 ? -9.018 11.722 11.435 1.00 78.44 92 GLU A CA 1
ATOM 682 C C . GLU A 1 92 ? -8.748 10.791 10.249 1.00 78.44 92 GLU A C 1
ATOM 684 O O . GLU A 1 92 ? -9.311 10.988 9.169 1.00 78.44 92 GLU A O 1
ATOM 689 N N . ALA A 1 93 ? -7.984 9.714 10.455 1.00 73.50 93 ALA A N 1
ATOM 690 C CA . ALA A 1 93 ? -7.783 8.689 9.433 1.00 73.50 93 ALA A CA 1
ATOM 691 C C . ALA A 1 93 ? -9.119 8.061 8.989 1.00 73.50 93 ALA A C 1
ATOM 693 O O . ALA A 1 93 ? -9.370 7.916 7.793 1.00 73.50 93 ALA A O 1
ATOM 694 N N . LEU A 1 94 ? -10.014 7.768 9.942 1.00 70.75 94 LEU A N 1
ATOM 695 C CA . LEU A 1 94 ? -11.345 7.219 9.668 1.00 70.75 94 LEU A CA 1
ATOM 696 C C . LEU A 1 94 ? -12.294 8.205 8.971 1.00 70.75 94 LEU A C 1
ATOM 698 O O . LEU A 1 94 ? -13.172 7.776 8.225 1.00 70.75 94 LEU A O 1
ATOM 702 N N . LYS A 1 95 ? -12.181 9.513 9.213 1.00 72.31 95 LYS A N 1
ATOM 703 C CA . LYS A 1 95 ? -12.975 10.521 8.488 1.00 72.31 95 LYS A CA 1
ATOM 704 C C . LYS A 1 95 ? -12.498 10.662 7.046 1.00 72.31 95 LYS A C 1
ATOM 706 O O . LYS A 1 95 ? -13.326 10.741 6.143 1.00 72.31 95 LYS A O 1
ATOM 711 N N . ASN A 1 96 ? -11.183 10.645 6.842 1.00 67.88 96 ASN A N 1
ATOM 712 C CA . ASN A 1 96 ? -10.569 10.775 5.523 1.00 67.88 96 ASN A CA 1
ATOM 713 C C . ASN A 1 96 ? -10.780 9.531 4.643 1.00 67.88 96 ASN A C 1
ATOM 715 O O . ASN A 1 96 ? -10.897 9.673 3.427 1.00 67.88 96 ASN A O 1
ATOM 719 N N . SER A 1 97 ? -10.886 8.335 5.237 1.00 62.41 97 SER A N 1
ATOM 720 C CA . SER A 1 97 ? -11.254 7.105 4.518 1.00 62.41 97 SER A CA 1
ATOM 7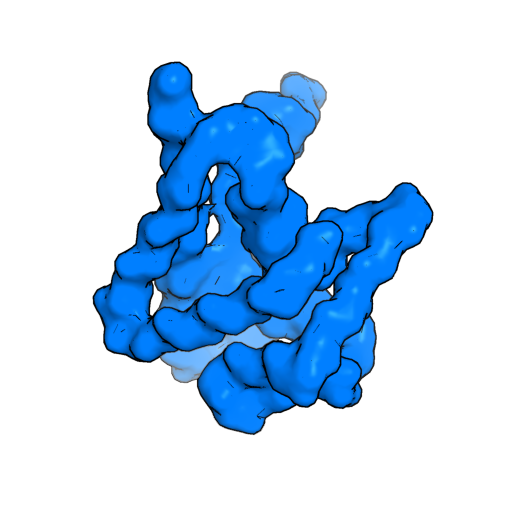21 C C . SER A 1 97 ? -12.742 7.031 4.165 1.00 62.41 97 SER A C 1
ATOM 723 O O . SER A 1 97 ? -13.102 6.537 3.099 1.00 62.41 97 SER A O 1
ATOM 725 N N . ARG A 1 98 ? -13.634 7.575 5.005 1.00 56.47 98 ARG A N 1
ATOM 726 C CA . ARG A 1 98 ? -15.096 7.588 4.787 1.00 56.47 98 ARG A CA 1
ATOM 727 C C . ARG A 1 98 ? -15.560 8.663 3.801 1.00 56.47 98 ARG A C 1
ATOM 729 O O . ARG A 1 98 ? -16.570 9.333 4.036 1.00 56.47 98 ARG A O 1
ATOM 736 N N . GLY A 1 99 ? -14.899 8.794 2.657 1.00 50.94 99 GLY A N 1
ATOM 737 C CA . GLY A 1 99 ? -15.464 9.476 1.494 1.00 50.94 99 GLY A CA 1
ATOM 738 C C . GLY A 1 99 ? -16.710 8.744 0.973 1.00 50.94 99 GLY A C 1
ATOM 739 O O . GLY A 1 99 ? -16.647 8.087 -0.051 1.00 50.94 99 GLY A O 1
ATOM 740 N N . ARG A 1 100 ? -17.842 8.869 1.685 1.00 48.69 100 ARG A N 1
ATOM 741 C CA . ARG A 1 100 ? -19.191 8.344 1.382 1.00 48.69 100 ARG A CA 1
ATOM 742 C C . ARG A 1 100 ? -19.290 6.824 1.161 1.00 48.69 100 ARG A C 1
ATOM 744 O O . ARG A 1 100 ? -19.664 6.386 0.081 1.00 48.69 100 ARG A O 1
ATOM 751 N N . HIS A 1 101 ? -19.204 6.033 2.233 1.00 46.31 101 HIS A N 1
ATOM 752 C CA . HIS A 1 101 ? -20.052 4.833 2.273 1.00 46.31 101 HIS A CA 1
ATOM 753 C C . HIS A 1 101 ? -21.508 5.301 2.383 1.00 46.31 101 HIS A C 1
ATOM 755 O O . HIS A 1 101 ? -21.901 5.903 3.390 1.00 46.31 101 HIS A O 1
ATOM 761 N N . LYS A 1 102 ? -22.312 5.087 1.334 1.00 41.53 102 LYS A N 1
ATOM 762 C CA . LYS A 1 102 ? -23.764 5.264 1.429 1.00 41.53 102 LYS A CA 1
ATOM 763 C C . LYS A 1 102 ? -24.277 4.340 2.536 1.00 41.53 102 LYS A C 1
ATOM 765 O O . LYS A 1 102 ? -23.862 3.189 2.645 1.00 41.53 102 LYS A O 1
ATOM 770 N N . LYS A 1 103 ? -25.170 4.861 3.379 1.00 37.62 103 LYS A N 1
ATOM 771 C CA . LYS A 1 103 ? -25.855 4.114 4.442 1.00 37.62 103 LYS A CA 1
ATOM 772 C C . LYS A 1 103 ? -26.600 2.932 3.797 1.00 37.62 103 LYS A C 1
ATOM 774 O O . LYS A 1 103 ? -27.671 3.132 3.238 1.00 37.62 103 LYS A O 1
ATOM 779 N N . GLY A 1 104 ? -25.987 1.746 3.814 1.00 45.75 104 GLY A N 1
ATOM 780 C CA . GLY A 1 104 ? -26.473 0.533 3.139 1.00 45.75 104 GLY A CA 1
ATOM 781 C C . GLY A 1 104 ? -25.389 -0.297 2.433 1.00 45.75 104 GLY A C 1
ATOM 782 O O . GLY A 1 104 ? -25.634 -1.463 2.138 1.00 45.75 104 GLY A O 1
ATOM 783 N N . GLU A 1 105 ? -24.196 0.257 2.192 1.00 43.41 105 GLU A N 1
ATOM 784 C CA . GLU A 1 105 ? -23.089 -0.479 1.564 1.00 43.41 105 GLU A CA 1
ATOM 785 C C . GLU A 1 105 ? -22.486 -1.506 2.542 1.00 43.41 105 GLU A C 1
ATOM 787 O O . GLU A 1 105 ? -22.290 -1.217 3.728 1.00 43.41 105 GLU A O 1
ATOM 792 N N . LYS A 1 106 ? -22.211 -2.718 2.045 1.00 43.41 106 LYS A N 1
ATOM 793 C CA . LYS A 1 106 ? -21.629 -3.836 2.804 1.00 43.41 106 LYS A CA 1
ATOM 794 C C . LYS A 1 106 ? -20.328 -3.418 3.505 1.00 43.41 106 LYS A C 1
ATOM 796 O O . LYS A 1 106 ? -19.628 -2.520 3.052 1.00 43.41 106 LYS A O 1
ATOM 801 N N . ARG A 1 107 ? -20.015 -4.093 4.623 1.00 45.72 107 ARG A N 1
ATOM 802 C CA . ARG A 1 107 ? -18.794 -3.869 5.422 1.00 45.72 107 ARG A CA 1
ATOM 803 C C . ARG A 1 107 ? -17.570 -3.741 4.497 1.00 45.72 107 ARG A C 1
ATOM 805 O O . ARG A 1 107 ? -17.407 -4.642 3.666 1.00 45.72 107 ARG A O 1
ATOM 812 N N . PRO A 1 108 ? -16.722 -2.704 4.654 1.00 42.25 108 PRO A N 1
ATOM 813 C CA . PRO A 1 108 ? -15.502 -2.580 3.864 1.00 42.25 108 PRO A CA 1
ATOM 814 C C . PRO A 1 108 ? -14.685 -3.864 4.021 1.00 42.25 108 PRO A C 1
ATOM 816 O O . PRO A 1 108 ? -14.414 -4.314 5.140 1.00 42.25 108 PRO A O 1
ATOM 819 N N . HIS A 1 109 ? -14.395 -4.512 2.896 1.00 46.19 109 HIS A N 1
ATOM 820 C CA . HIS A 1 109 ? -13.585 -5.722 2.864 1.00 46.19 109 HIS A CA 1
ATOM 821 C C . HIS A 1 109 ? -12.123 -5.302 2.800 1.00 46.19 109 HIS A C 1
ATOM 823 O O . HIS A 1 109 ? -11.576 -5.060 1.732 1.00 46.19 109 HIS A O 1
ATOM 829 N N . PHE A 1 110 ? -11.488 -5.210 3.965 1.00 40.72 110 PHE A N 1
ATOM 830 C CA . PHE A 1 110 ? -10.072 -4.882 4.048 1.00 40.72 110 PHE A CA 1
ATOM 831 C C . PHE A 1 110 ? -9.223 -6.034 3.496 1.00 40.72 110 PHE A C 1
ATOM 833 O O . PHE A 1 110 ? -9.216 -7.129 4.062 1.00 40.72 110 PHE A O 1
ATOM 840 N N . ARG A 1 111 ? -8.465 -5.786 2.421 1.00 50.28 111 ARG A N 1
ATOM 841 C CA . ARG A 1 111 ? -7.377 -6.681 1.993 1.00 50.28 111 ARG A CA 1
ATOM 842 C C . ARG A 1 111 ? -6.098 -6.295 2.730 1.00 50.28 111 ARG A C 1
ATOM 844 O O . ARG A 1 111 ? -5.562 -5.212 2.517 1.00 50.28 111 ARG A O 1
ATOM 851 N N . ALA A 1 112 ? -5.627 -7.160 3.624 1.00 36.81 112 ALA A N 1
ATOM 852 C CA . ALA A 1 112 ? -4.417 -6.913 4.400 1.00 36.81 112 ALA A CA 1
ATOM 853 C C . ALA A 1 112 ? -3.182 -7.472 3.678 1.00 36.81 112 ALA A C 1
ATOM 855 O O . ALA A 1 112 ? -3.062 -8.679 3.481 1.00 36.81 112 ALA A O 1
ATOM 856 N N . PHE A 1 113 ? -2.235 -6.597 3.340 1.00 48.31 113 PHE A N 1
ATOM 857 C CA . PHE A 1 113 ? -0.899 -6.987 2.888 1.00 48.31 113 PHE A CA 1
ATOM 858 C C . PHE A 1 113 ? 0.045 -7.008 4.096 1.00 48.31 113 PHE A C 1
ATOM 860 O O . PHE A 1 113 ? 0.274 -5.970 4.720 1.00 48.31 113 PHE A O 1
ATOM 867 N N . LYS A 1 114 ? 0.593 -8.178 4.450 1.00 38.94 114 LYS A N 1
ATOM 868 C CA . LYS A 1 114 ? 1.581 -8.301 5.534 1.00 38.94 114 LYS A CA 1
ATOM 869 C C . LYS A 1 114 ? 2.989 -8.385 4.950 1.00 38.94 114 LYS A C 1
ATOM 871 O O . LYS A 1 114 ? 3.350 -9.371 4.316 1.00 38.94 114 LYS A O 1
ATOM 876 N N . ILE A 1 115 ? 3.799 -7.361 5.213 1.00 42.50 115 ILE A N 1
ATOM 877 C CA . ILE A 1 115 ? 5.202 -7.305 4.786 1.00 42.50 115 ILE A CA 1
ATOM 878 C C . ILE A 1 115 ? 6.082 -7.737 5.962 1.00 42.50 115 ILE A C 1
ATOM 880 O O . ILE A 1 115 ? 6.163 -7.031 6.968 1.00 42.50 115 ILE A O 1
ATOM 884 N N . GLY A 1 116 ? 6.744 -8.888 5.842 1.00 30.36 116 GLY A N 1
ATOM 885 C CA . GLY A 1 116 ? 7.691 -9.392 6.841 1.00 30.36 116 GLY A CA 1
ATOM 886 C C . GLY A 1 116 ? 9.138 -8.993 6.536 1.00 30.36 116 GLY A C 1
ATOM 887 O O . GLY A 1 116 ? 9.539 -8.909 5.373 1.00 30.36 116 GLY A O 1
ATOM 888 N N . ARG A 1 117 ? 9.938 -8.760 7.582 1.00 33.62 117 ARG A N 1
ATOM 889 C CA . ARG A 1 117 ? 11.406 -8.833 7.506 1.00 33.62 117 ARG A CA 1
ATOM 890 C C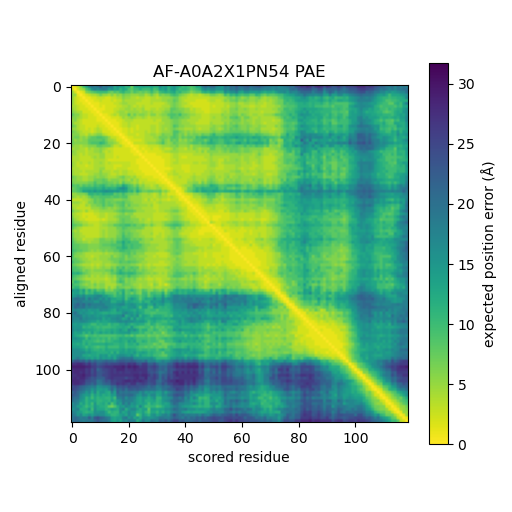 . ARG A 1 117 ? 11.829 -10.253 7.892 1.00 33.62 117 ARG A C 1
ATOM 892 O O . ARG A 1 117 ? 11.332 -10.765 8.890 1.00 33.62 117 ARG A O 1
ATOM 899 N N . TYR A 1 118 ? 12.713 -10.862 7.106 1.00 31.20 118 TYR A N 1
ATOM 900 C CA . TYR A 1 118 ? 13.518 -12.003 7.548 1.00 31.20 118 TYR A CA 1
ATOM 901 C C . TYR A 1 118 ? 14.907 -11.469 7.909 1.00 31.20 118 TYR A C 1
ATOM 903 O O . TYR A 1 118 ? 15.375 -10.543 7.241 1.00 31.20 118 TYR A O 1
ATOM 911 N N . SER A 1 119 ? 15.440 -11.978 9.023 1.00 38.12 119 SER A N 1
ATOM 912 C CA . SER A 1 119 ? 16.645 -11.532 9.736 1.00 38.12 119 SER A CA 1
ATOM 913 C C . SER A 1 119 ? 17.867 -11.326 8.854 1.00 38.12 119 SER A C 1
ATOM 915 O O . SER A 1 119 ? 18.103 -12.184 7.979 1.00 38.12 119 SER A O 1
#

InterPro domains:
  IPR003439 ABC transporter-like, ATP-binding domain [PF00005] (2-89)
  IPR027417 P-loop containing nucleoside triphosphate hydrolase [G3DSA:3.40.50.300] (1-113)
  IPR027417 P-loop containing nucleoside triphosphate hydrolase [SSF52540] (10-103)
  IPR050388 ABC Transporter, Nickel and Peptide Import [PTHR43297] (2-106)